Protein AF-A0AB35M7P3-F1 (afdb_monomer_lite)

Sequence (145 aa):
MTHSVLHPTRLQQTRLQQARELELPSREAMLRRAPSVQQFWDSHRQLLSDAWREWEAVEQDDLAILDSGLIDKALRTAVKQAWENPERETDVKALMTEVATDVYQFQLFDVERIADLRNLLEKGSSTFHVDLASSSMRPTGLPIR

Structure (mmCIF, N/CA/C/O backbone):
data_AF-A0AB35M7P3-F1
#
_entry.id   AF-A0AB35M7P3-F1
#
loop_
_atom_site.group_PDB
_atom_site.id
_atom_site.type_symbol
_atom_site.label_atom_id
_atom_site.label_alt_id
_atom_site.label_comp_id
_atom_site.label_asym_id
_atom_site.label_entity_id
_atom_site.label_seq_id
_atom_site.pdbx_PDB_ins_code
_atom_site.Cartn_x
_atom_site.Cartn_y
_atom_site.Cartn_z
_atom_site.occupancy
_atom_site.B_iso_or_equiv
_atom_site.auth_seq_id
_atom_site.auth_comp_id
_atom_site.auth_asym_id
_atom_site.auth_atom_id
_atom_site.pdbx_PDB_model_num
ATOM 1 N N . MET A 1 1 ? -1.311 13.137 61.497 1.00 34.81 1 MET A N 1
ATOM 2 C CA . MET A 1 1 ? -2.517 13.191 60.647 1.00 34.81 1 MET A CA 1
ATOM 3 C C . MET A 1 1 ? -2.085 13.693 59.281 1.00 34.81 1 MET A C 1
ATOM 5 O O . MET A 1 1 ? -1.948 14.891 59.092 1.00 34.81 1 MET A O 1
ATOM 9 N N . THR A 1 2 ? -1.740 12.787 58.372 1.00 34.22 2 THR A N 1
ATOM 10 C CA . THR A 1 2 ? -1.335 13.124 57.003 1.00 34.22 2 THR A CA 1
ATOM 11 C C . THR A 1 2 ? -2.496 12.774 56.083 1.00 34.22 2 THR A C 1
ATOM 13 O O . THR A 1 2 ? -2.852 11.609 55.923 1.00 34.22 2 THR A O 1
ATOM 16 N N . HIS A 1 3 ? -3.146 13.806 55.548 1.00 35.28 3 HIS A N 1
ATOM 17 C CA . HIS A 1 3 ? -4.207 13.661 5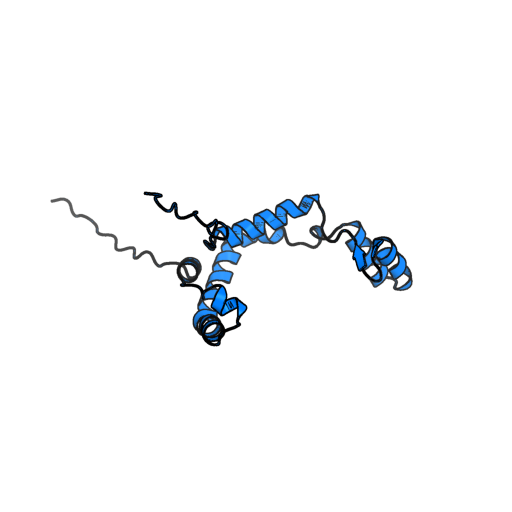4.560 1.00 35.28 3 HIS A CA 1
ATOM 18 C C . HIS A 1 3 ? -3.628 13.020 53.295 1.00 35.28 3 HIS A C 1
ATOM 20 O O . HIS A 1 3 ? -2.812 13.625 52.605 1.00 35.28 3 HIS A O 1
ATOM 26 N N . SER A 1 4 ? -4.057 11.794 52.995 1.00 37.25 4 SER A N 1
ATOM 27 C CA . SER A 1 4 ? -3.890 11.214 51.665 1.00 37.25 4 SER A CA 1
ATOM 28 C C . SER A 1 4 ? -4.888 11.894 50.735 1.00 37.25 4 SER A C 1
ATOM 30 O O . SER A 1 4 ? -6.098 11.719 50.876 1.00 37.25 4 SER A O 1
ATOM 32 N N . VAL A 1 5 ? -4.382 12.700 49.806 1.00 45.12 5 VAL A N 1
ATOM 33 C CA . VAL A 1 5 ? -5.165 13.202 48.678 1.00 45.12 5 VAL A CA 1
ATOM 34 C C . VAL A 1 5 ? -5.335 12.032 47.713 1.00 45.12 5 VAL A C 1
ATOM 36 O O . VAL A 1 5 ? -4.431 11.692 46.955 1.00 45.12 5 VAL A O 1
ATOM 39 N N . LEU A 1 6 ? -6.489 11.371 47.782 1.00 38.12 6 LEU A N 1
ATOM 40 C CA . LEU A 1 6 ? -6.946 10.494 46.711 1.00 38.12 6 LEU A CA 1
ATOM 41 C C . LEU A 1 6 ? -7.234 11.389 45.503 1.00 38.12 6 LEU A C 1
ATOM 43 O O . LEU A 1 6 ? -8.207 12.138 45.508 1.00 38.12 6 LEU A O 1
ATOM 47 N N . HIS A 1 7 ? -6.386 11.328 44.481 1.00 37.56 7 HIS A N 1
ATOM 48 C CA . HIS A 1 7 ? -6.735 11.803 43.146 1.00 37.56 7 HIS A CA 1
ATOM 49 C C . HIS A 1 7 ? -7.483 10.675 42.420 1.00 37.56 7 HIS A C 1
ATOM 51 O O . HIS A 1 7 ? -6.861 9.665 42.087 1.00 37.56 7 HIS A O 1
ATOM 57 N N . PRO A 1 8 ? -8.798 10.785 42.156 1.00 45.75 8 PRO A N 1
ATOM 58 C CA . PRO A 1 8 ? -9.489 9.824 41.312 1.00 45.75 8 PRO A CA 1
ATOM 59 C C . PRO A 1 8 ? -9.291 10.202 39.839 1.00 45.75 8 PRO A C 1
ATOM 61 O O . PRO A 1 8 ? -10.187 10.760 39.211 1.00 45.75 8 PRO A O 1
ATOM 64 N N . THR A 1 9 ? -8.136 9.883 39.253 1.00 39.53 9 THR A N 1
ATOM 65 C CA . THR A 1 9 ? -8.024 9.852 37.787 1.00 39.53 9 THR A CA 1
ATOM 66 C C . THR A 1 9 ? -8.438 8.459 37.331 1.00 39.53 9 THR A C 1
ATOM 68 O O . THR A 1 9 ? -7.627 7.537 37.287 1.00 39.53 9 THR A O 1
ATOM 71 N N . ARG A 1 10 ? -9.731 8.273 37.035 1.00 44.50 10 ARG A N 1
ATOM 72 C CA . ARG A 1 10 ? -10.183 7.129 36.230 1.00 44.50 10 ARG A CA 1
ATOM 73 C C . ARG A 1 10 ? -9.389 7.163 34.924 1.00 44.50 10 ARG A C 1
ATOM 75 O O . ARG A 1 10 ? -9.573 8.084 34.134 1.00 44.50 10 ARG A O 1
ATOM 82 N N . LEU A 1 11 ? -8.519 6.180 34.721 1.00 45.00 11 LEU A N 1
ATOM 83 C CA . LEU A 1 11 ? -7.871 5.893 33.445 1.00 45.00 11 LEU A CA 1
ATOM 84 C C . LEU A 1 11 ? -8.982 5.627 32.416 1.00 45.00 11 LEU A C 1
ATOM 86 O O . LEU A 1 11 ? -9.547 4.537 32.386 1.00 45.00 11 LEU A O 1
ATOM 90 N N . GLN A 1 12 ? -9.390 6.638 31.646 1.00 59.47 12 GLN A N 1
ATOM 91 C CA . GLN A 1 12 ? -10.282 6.409 30.514 1.00 59.47 12 GLN A CA 1
ATOM 92 C C . GLN A 1 12 ? -9.471 5.715 29.426 1.00 59.47 12 GLN A C 1
ATOM 94 O O . GLN A 1 12 ? -8.522 6.274 28.886 1.00 59.47 12 GLN A O 1
ATOM 99 N N . GLN A 1 13 ? -9.830 4.467 29.163 1.00 79.12 13 GLN A N 1
ATOM 100 C CA . GLN A 1 13 ? -9.230 3.637 28.135 1.00 79.12 13 GLN A CA 1
ATOM 101 C C . GLN A 1 13 ? -9.556 4.206 26.748 1.00 79.12 13 GLN A C 1
ATOM 103 O O . GLN A 1 13 ? -10.730 4.453 26.456 1.00 79.12 13 GLN A O 1
ATOM 108 N N . THR A 1 14 ? -8.540 4.414 25.905 1.00 91.25 14 THR A N 1
ATOM 109 C CA . THR A 1 14 ? -8.709 4.959 24.545 1.00 91.25 14 THR A CA 1
ATOM 110 C C . THR A 1 14 ? -9.547 4.016 23.676 1.00 91.25 14 THR A C 1
ATOM 112 O O . THR A 1 14 ? -9.624 2.816 23.962 1.00 91.25 14 THR A O 1
ATOM 115 N N . ARG A 1 15 ? -10.186 4.512 22.608 1.00 93.25 15 ARG A N 1
ATOM 116 C CA . ARG A 1 15 ? -10.932 3.642 21.677 1.00 93.25 15 ARG A CA 1
ATOM 117 C C . ARG A 1 15 ? -9.994 2.636 21.029 1.00 93.25 15 ARG A C 1
ATOM 119 O O . ARG A 1 15 ? -10.370 1.477 20.877 1.00 93.25 15 ARG A O 1
ATOM 126 N N . LEU A 1 16 ? -8.755 3.044 20.754 1.00 90.56 16 LEU A N 1
ATOM 127 C CA . LEU A 1 16 ? -7.697 2.148 20.307 1.00 90.56 16 LEU A CA 1
ATOM 128 C C . LEU A 1 16 ? -7.450 1.002 21.296 1.00 90.56 16 LEU A C 1
ATOM 130 O O . LEU A 1 16 ? -7.404 -0.157 20.893 1.00 90.56 16 LEU A O 1
ATOM 134 N N . GLN A 1 17 ? -7.341 1.289 22.594 1.00 90.88 17 GLN A N 1
ATOM 135 C CA . GLN A 1 17 ? -7.141 0.245 23.596 1.00 90.88 17 GLN A CA 1
ATOM 136 C C . GLN A 1 17 ? -8.390 -0.635 23.779 1.00 90.88 17 GLN A C 1
ATOM 138 O O . GLN A 1 17 ? -8.255 -1.839 23.950 1.00 90.88 17 GLN A O 1
ATOM 143 N N . GLN A 1 18 ? -9.597 -0.075 23.687 1.00 92.94 18 GLN A N 1
ATOM 144 C CA . GLN A 1 18 ? -10.842 -0.856 23.716 1.00 92.94 18 GLN A CA 1
ATOM 145 C C . GLN A 1 18 ? -10.945 -1.811 22.516 1.00 92.94 18 GLN A C 1
ATOM 147 O O . GLN A 1 18 ? -11.310 -2.971 22.676 1.00 92.94 18 GLN A O 1
ATOM 152 N N . ALA A 1 19 ? -10.598 -1.348 21.312 1.00 92.56 19 ALA A N 1
ATOM 153 C CA . ALA A 1 19 ? -10.601 -2.171 20.104 1.00 92.56 19 ALA A CA 1
ATOM 154 C C . ALA A 1 19 ? -9.586 -3.324 20.176 1.00 92.56 19 ALA A C 1
ATOM 156 O O . ALA A 1 19 ? -9.860 -4.414 19.680 1.00 92.56 19 ALA A O 1
ATOM 157 N N . ARG A 1 20 ? -8.435 -3.094 20.821 1.00 88.12 20 ARG A N 1
ATOM 158 C CA . ARG A 1 20 ? -7.387 -4.105 21.042 1.00 88.12 20 ARG A CA 1
ATOM 159 C C . ARG A 1 20 ? -7.811 -5.245 21.962 1.00 88.12 20 ARG A C 1
ATOM 161 O O . ARG A 1 20 ? -7.263 -6.335 21.858 1.00 88.12 20 ARG A O 1
ATOM 168 N N . GLU A 1 21 ? -8.758 -4.988 22.855 1.00 93.31 21 GLU A N 1
ATOM 169 C CA . GLU A 1 21 ? -9.256 -5.966 23.826 1.00 93.31 21 GLU A CA 1
ATOM 170 C C . GLU A 1 21 ? -10.474 -6.750 23.313 1.00 93.31 21 GLU A C 1
ATOM 172 O O . GLU A 1 21 ? -10.972 -7.633 24.010 1.00 93.31 21 GLU A O 1
ATOM 177 N N . LEU A 1 22 ? -10.955 -6.465 22.096 1.00 94.12 22 LEU A N 1
ATOM 178 C CA . LEU A 1 22 ? -12.029 -7.241 21.483 1.00 94.12 22 LEU A CA 1
ATOM 179 C C . LEU A 1 22 ? -11.583 -8.687 21.242 1.00 94.12 22 LEU A C 1
ATOM 181 O O . LEU A 1 22 ? -10.583 -8.943 20.571 1.00 94.12 22 LEU A O 1
ATOM 185 N N . GLU A 1 23 ? -12.387 -9.641 21.707 1.00 93.56 23 GLU A N 1
ATOM 186 C CA . GLU A 1 23 ? -12.231 -11.039 21.315 1.00 93.56 23 GLU A CA 1
ATOM 187 C C . GLU A 1 23 ? -12.570 -11.195 19.829 1.00 93.56 23 GLU A C 1
ATOM 189 O O . GLU A 1 23 ? -13.724 -11.075 19.407 1.00 93.56 23 GLU A O 1
ATOM 194 N N . LEU A 1 24 ? -11.542 -11.439 19.017 1.00 92.94 24 LEU A N 1
ATOM 195 C CA . LEU A 1 24 ? -11.697 -11.606 17.578 1.00 92.94 24 LEU A CA 1
ATOM 196 C C . LEU A 1 24 ? -12.414 -12.927 17.248 1.00 92.94 24 LEU A C 1
ATOM 198 O O . LEU A 1 24 ? -12.201 -13.939 17.927 1.00 92.94 24 LEU A O 1
ATOM 202 N N . PRO A 1 25 ? -13.210 -12.975 16.162 1.00 94.06 25 PRO A N 1
ATOM 203 C CA . PRO A 1 25 ? -13.760 -14.228 15.670 1.00 94.06 25 PRO A CA 1
ATOM 204 C C . PRO A 1 25 ? -12.656 -15.251 15.393 1.00 94.06 25 PRO A C 1
ATOM 206 O O . PRO A 1 25 ? -11.577 -14.911 14.905 1.00 94.06 25 PRO A O 1
ATOM 209 N N . SER A 1 26 ? -12.935 -16.529 15.655 1.00 93.50 26 SER A N 1
ATOM 210 C CA . SER A 1 26 ? -11.947 -17.581 15.416 1.00 93.50 26 SER A CA 1
ATOM 211 C C . SER A 1 26 ? -11.540 -17.649 13.940 1.00 93.50 26 SER A C 1
ATOM 213 O O . SER A 1 26 ? -12.341 -17.409 13.030 1.00 93.50 26 SER A O 1
ATOM 215 N N . ARG A 1 27 ? -10.295 -18.067 13.687 1.00 93.19 27 ARG A N 1
ATOM 216 C CA . ARG A 1 27 ? -9.773 -18.249 12.324 1.00 93.19 27 ARG A CA 1
ATOM 217 C C . ARG A 1 27 ? -10.670 -19.149 11.467 1.00 93.19 27 ARG A C 1
ATOM 219 O O . ARG A 1 27 ? -10.886 -18.861 10.29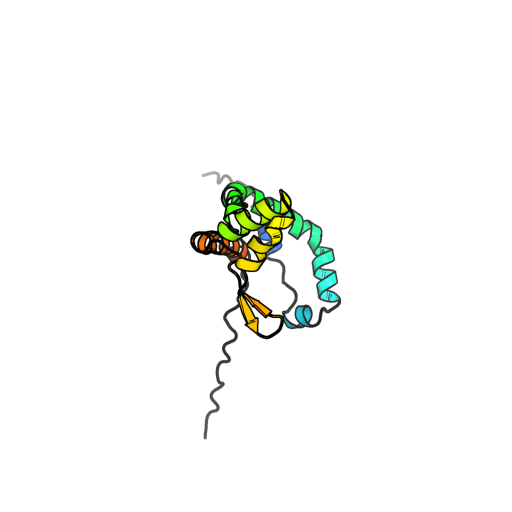4 1.00 93.19 27 ARG A O 1
ATOM 226 N N . GLU A 1 28 ? -11.201 -20.230 12.037 1.00 96.56 28 GLU A N 1
ATOM 227 C CA . GLU A 1 28 ? -12.117 -21.139 11.336 1.00 96.56 28 GLU A CA 1
ATOM 228 C C . GLU A 1 28 ? -13.417 -20.432 10.927 1.00 96.56 28 GLU A C 1
ATOM 230 O O . GLU A 1 28 ? -13.849 -20.560 9.779 1.00 96.56 28 GLU A O 1
ATOM 235 N N . ALA A 1 29 ? -14.011 -19.647 11.832 1.00 94.88 29 ALA A N 1
ATOM 236 C CA . ALA A 1 29 ? -15.222 -18.886 11.546 1.00 94.88 29 ALA A CA 1
ATOM 237 C C . ALA A 1 29 ? -14.981 -17.845 10.443 1.00 94.88 29 ALA A C 1
ATOM 239 O O . ALA A 1 29 ? -15.805 -17.722 9.534 1.00 94.88 29 ALA A O 1
ATOM 240 N N . MET A 1 30 ? -13.837 -17.150 10.475 1.00 94.38 30 MET A N 1
ATOM 241 C CA . MET A 1 30 ? -13.438 -16.194 9.434 1.00 94.38 30 MET A CA 1
ATOM 242 C C . MET A 1 30 ? -13.260 -16.870 8.071 1.00 94.38 30 MET A C 1
ATOM 244 O O . MET A 1 30 ? -13.799 -16.387 7.076 1.00 94.38 30 MET A O 1
ATOM 248 N N . LEU A 1 31 ? -12.567 -18.013 8.015 1.00 95.06 31 LEU A N 1
ATOM 249 C CA . LEU A 1 31 ? -12.356 -18.764 6.771 1.00 95.06 31 LEU A CA 1
ATOM 250 C C . LEU A 1 31 ? -13.668 -19.262 6.161 1.00 95.06 31 LEU A C 1
ATOM 252 O O . LEU A 1 31 ? -13.846 -19.206 4.946 1.00 95.06 31 LEU A O 1
ATOM 256 N N . ARG A 1 32 ? -14.602 -19.717 7.002 1.00 95.44 32 ARG A N 1
ATOM 257 C CA . ARG A 1 32 ? -15.938 -20.149 6.569 1.00 95.44 32 ARG A CA 1
ATOM 258 C C . ARG A 1 32 ? -16.915 -18.995 6.349 1.00 95.44 32 ARG A C 1
ATOM 260 O O . ARG A 1 32 ? -18.043 -19.254 5.943 1.00 95.44 32 ARG A O 1
ATOM 267 N N . ARG A 1 33 ? -16.503 -17.749 6.617 1.00 92.56 33 ARG A N 1
ATOM 268 C CA . ARG A 1 33 ? -17.350 -16.547 6.557 1.00 92.56 33 ARG A CA 1
ATOM 269 C C . ARG A 1 33 ? -18.661 -16.730 7.334 1.00 92.56 33 ARG A C 1
ATOM 271 O O . ARG A 1 33 ? -19.739 -16.430 6.829 1.00 92.56 33 ARG A O 1
ATOM 278 N N . ALA A 1 34 ? -18.572 -17.280 8.546 1.00 96.56 34 ALA A N 1
ATOM 279 C CA . ALA A 1 34 ? -19.748 -17.572 9.363 1.00 96.56 34 ALA A CA 1
ATOM 280 C C . ALA A 1 34 ? -20.563 -16.291 9.658 1.00 96.56 34 ALA A C 1
ATOM 282 O O . ALA A 1 34 ? -19.963 -15.228 9.833 1.00 96.56 34 ALA A O 1
ATOM 283 N N . PRO A 1 35 ? -21.904 -16.366 9.796 1.00 96.94 35 PRO A N 1
ATOM 284 C CA . PRO A 1 35 ? -22.737 -15.187 10.069 1.00 96.94 35 PRO A CA 1
ATOM 285 C C . PRO A 1 35 ? -22.323 -14.396 11.320 1.00 96.94 35 PRO A C 1
ATOM 287 O O . PRO A 1 35 ? -22.444 -13.174 11.349 1.00 96.94 35 PRO A O 1
ATOM 290 N N . SER A 1 36 ? -21.773 -15.074 12.333 1.00 95.19 36 SER A N 1
ATOM 291 C CA . SER A 1 36 ? -21.238 -14.442 13.545 1.00 95.19 36 SER A CA 1
ATOM 292 C C . SER A 1 36 ? -20.063 -13.498 13.271 1.00 95.19 36 SER A C 1
ATOM 294 O O . SER A 1 36 ? -19.899 -12.511 13.980 1.00 95.19 36 SER A O 1
ATOM 296 N N . VAL A 1 37 ? -19.266 -13.752 12.227 1.00 96.38 37 VAL A N 1
ATOM 297 C CA . VAL A 1 37 ? -18.154 -12.878 11.820 1.00 96.38 37 VAL A CA 1
ATOM 298 C C . VAL A 1 37 ? -18.694 -11.563 11.275 1.00 96.38 37 VAL A C 1
ATOM 300 O O . VAL A 1 37 ? -18.197 -10.500 11.631 1.00 96.38 37 VAL A O 1
ATOM 303 N N . GLN A 1 38 ? -19.733 -11.622 10.439 1.00 95.31 38 GLN A N 1
ATOM 304 C CA . GLN A 1 38 ? -20.381 -10.415 9.934 1.00 95.31 38 GLN A CA 1
ATOM 305 C C . GLN A 1 38 ? -21.005 -9.613 11.082 1.00 95.31 38 GLN A C 1
ATOM 307 O O . GLN A 1 38 ? -20.761 -8.415 11.184 1.00 95.31 38 GLN A O 1
ATOM 312 N N . GLN A 1 39 ? -21.729 -10.284 11.984 1.00 96.38 39 GLN A N 1
ATOM 313 C CA . GLN A 1 39 ? -22.311 -9.645 13.167 1.00 96.38 39 GLN A CA 1
ATOM 314 C C . GLN A 1 39 ? -21.250 -8.965 14.035 1.00 96.38 39 GLN A C 1
ATOM 316 O O . GLN A 1 39 ? -21.472 -7.840 14.465 1.00 96.38 39 GLN A O 1
ATOM 321 N N . PHE A 1 40 ? -20.094 -9.606 14.240 1.00 97.19 40 PHE A N 1
ATOM 322 C CA . PHE A 1 40 ? -18.969 -9.012 14.960 1.00 97.19 40 PHE A CA 1
ATOM 323 C C . PHE A 1 40 ? -18.498 -7.704 14.309 1.00 97.19 40 PHE A C 1
ATOM 325 O O . PHE A 1 40 ? -18.374 -6.692 14.997 1.00 97.19 40 PHE A O 1
ATOM 332 N N . TRP A 1 41 ? -18.244 -7.696 12.997 1.00 95.56 41 TRP A N 1
ATOM 333 C CA . TRP A 1 41 ? -17.782 -6.483 12.314 1.00 95.56 41 TRP A CA 1
ATOM 334 C C . TRP A 1 41 ? -18.844 -5.385 12.319 1.00 95.56 41 TRP A C 1
ATOM 336 O O . TRP A 1 41 ? -18.515 -4.217 12.517 1.00 95.56 41 TRP A O 1
ATOM 346 N N . ASP A 1 42 ? -20.114 -5.749 12.150 1.00 97.44 42 ASP A N 1
ATOM 347 C CA . ASP A 1 42 ? -21.220 -4.797 12.163 1.00 97.44 42 ASP A CA 1
ATOM 348 C C . ASP A 1 42 ? -21.435 -4.189 13.556 1.00 97.44 42 ASP A C 1
ATOM 350 O O . ASP A 1 42 ? -21.589 -2.971 13.666 1.00 97.44 42 ASP A O 1
ATOM 354 N N . SER A 1 43 ? -21.367 -4.988 14.627 1.00 97.06 43 SER A N 1
ATOM 355 C CA . SER A 1 43 ? -21.559 -4.503 16.000 1.00 97.06 43 SER A CA 1
ATOM 356 C C . SER A 1 43 ? -20.399 -3.646 16.510 1.00 97.06 43 SER A C 1
ATOM 358 O O . SER A 1 43 ? -20.615 -2.764 17.339 1.00 97.06 43 SER A O 1
ATOM 360 N N . HIS A 1 44 ? -19.176 -3.872 16.018 1.00 97.19 44 HIS A N 1
ATOM 361 C CA . HIS A 1 44 ? -17.976 -3.149 16.461 1.00 97.19 44 HIS A CA 1
ATOM 362 C C . HIS A 1 44 ? -17.497 -2.077 15.477 1.00 97.19 44 HIS A C 1
ATOM 364 O O . HIS A 1 44 ? -16.503 -1.402 15.748 1.00 97.19 44 HIS A O 1
ATOM 370 N N . ARG A 1 45 ? -18.207 -1.866 14.360 1.00 96.75 45 ARG A N 1
ATOM 371 C CA . ARG A 1 45 ? -17.807 -0.952 13.279 1.00 96.75 45 ARG A CA 1
ATOM 372 C C . ARG A 1 45 ? -17.401 0.434 13.777 1.00 96.75 45 ARG A C 1
ATOM 374 O O . ARG A 1 45 ? -16.354 0.940 13.386 1.00 96.75 45 ARG A O 1
ATOM 381 N N . GLN A 1 46 ? -18.221 1.042 14.635 1.00 97.31 46 GLN A N 1
ATOM 382 C CA . GLN A 1 46 ? -17.953 2.391 15.137 1.00 97.31 46 GLN A CA 1
ATOM 383 C C . GLN A 1 46 ? -16.706 2.423 16.023 1.00 97.31 46 GLN A C 1
ATOM 385 O O . GLN A 1 46 ? -15.857 3.287 15.844 1.00 97.31 46 GLN A O 1
ATOM 390 N N . LEU A 1 47 ? -16.571 1.461 16.941 1.00 95.81 47 LEU A N 1
ATOM 391 C CA . LEU A 1 47 ? -15.409 1.361 17.822 1.00 95.81 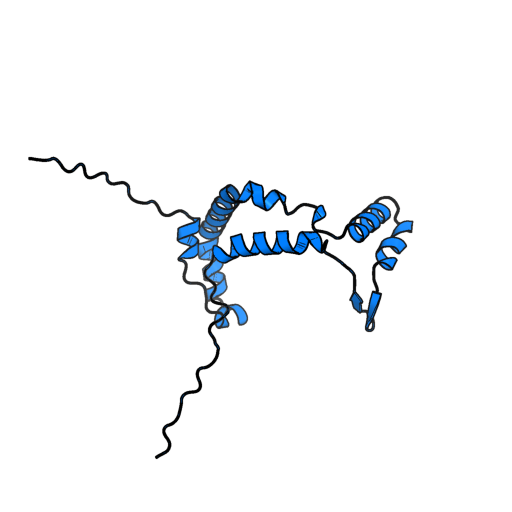47 LEU A CA 1
ATOM 392 C C . LEU A 1 47 ? -14.116 1.194 17.015 1.00 95.81 47 LEU A C 1
ATOM 394 O O . LEU A 1 47 ? -13.152 1.907 17.263 1.00 95.81 47 LEU A O 1
ATOM 398 N N . LEU A 1 48 ? -14.118 0.296 16.029 1.00 95.00 48 LEU A N 1
ATOM 399 C CA . LEU A 1 48 ? -12.970 0.058 15.154 1.00 95.00 48 LEU A CA 1
ATOM 400 C C . LEU A 1 48 ? -12.632 1.293 14.308 1.00 95.00 48 LEU A C 1
ATOM 402 O O . LEU A 1 48 ? -11.461 1.624 14.149 1.00 95.00 48 LEU A O 1
ATOM 406 N N . SER A 1 49 ? -13.644 2.009 13.808 1.00 95.38 49 SER A N 1
ATOM 407 C CA . SER A 1 49 ? -13.436 3.259 13.069 1.00 95.38 49 SER A CA 1
ATOM 408 C C . SER A 1 49 ? -12.859 4.370 13.950 1.00 95.38 49 SER A C 1
ATOM 410 O O . SER A 1 49 ? -12.011 5.126 13.482 1.00 95.38 49 SER A O 1
ATOM 412 N N . ASP A 1 50 ? -13.322 4.498 15.193 1.00 95.06 50 ASP A N 1
ATOM 413 C CA . ASP A 1 50 ? -12.811 5.500 16.133 1.00 95.06 50 ASP A CA 1
ATOM 414 C C . ASP A 1 50 ? -11.378 5.155 16.560 1.00 95.06 50 ASP A C 1
ATOM 416 O O . ASP A 1 50 ? -10.510 6.022 16.570 1.00 95.06 50 ASP A O 1
ATOM 420 N N . ALA A 1 51 ? -11.114 3.876 16.839 1.00 92.25 51 ALA A N 1
ATOM 421 C CA . ALA A 1 51 ? -9.787 3.355 17.149 1.00 92.25 51 ALA A CA 1
ATOM 422 C C . ALA A 1 51 ? -8.781 3.614 16.020 1.00 92.25 51 ALA A C 1
ATOM 424 O O . ALA A 1 51 ? -7.654 4.022 16.291 1.00 92.25 51 ALA A O 1
ATOM 425 N N . TRP A 1 52 ? -9.192 3.416 14.763 1.00 90.56 52 TRP A N 1
ATOM 426 C CA . TRP A 1 52 ? -8.356 3.722 13.604 1.00 90.56 52 TRP A CA 1
ATOM 427 C C . TRP A 1 52 ? -7.993 5.206 13.544 1.00 90.56 52 TRP A C 1
ATOM 429 O O . TRP A 1 52 ? -6.826 5.538 13.375 1.00 90.56 52 TRP A O 1
ATOM 439 N N . ARG A 1 53 ? -8.970 6.102 13.739 1.00 91.50 53 ARG A N 1
ATOM 440 C CA . ARG A 1 53 ? -8.728 7.555 13.754 1.00 91.50 53 ARG A CA 1
ATOM 441 C C . ARG A 1 53 ? -7.790 7.977 14.880 1.00 91.50 53 ARG A C 1
ATOM 443 O O . ARG A 1 53 ? -6.949 8.843 14.675 1.00 91.50 53 ARG A O 1
ATOM 450 N N . GLU A 1 54 ? -7.934 7.382 16.063 1.00 91.00 54 GLU A N 1
ATOM 451 C CA . GLU A 1 54 ? -7.024 7.640 17.181 1.00 91.00 54 GLU A CA 1
ATOM 452 C C . GLU A 1 54 ? -5.595 7.179 16.872 1.00 91.00 54 GLU A C 1
ATOM 454 O O . GLU A 1 54 ? -4.653 7.909 17.161 1.00 91.00 54 GLU A O 1
ATOM 459 N N . TRP A 1 55 ? -5.428 5.997 16.272 1.00 88.38 55 TRP A N 1
ATOM 460 C CA . TRP A 1 55 ? -4.115 5.500 15.855 1.00 88.38 55 TRP A CA 1
ATOM 461 C C . TRP A 1 55 ? -3.494 6.382 14.763 1.00 88.38 55 TRP A C 1
ATOM 463 O O . TRP A 1 55 ? -2.347 6.799 14.886 1.00 88.38 55 TRP A O 1
ATOM 473 N N . GLU A 1 56 ? -4.273 6.737 13.741 1.00 87.19 56 GLU A N 1
ATOM 474 C CA . GLU A 1 56 ? -3.846 7.594 12.631 1.00 87.19 56 GLU A CA 1
ATOM 475 C C . GLU A 1 56 ? -3.395 8.980 13.107 1.00 87.19 56 GLU A C 1
ATOM 477 O O . GLU A 1 56 ? -2.405 9.503 12.608 1.00 87.19 56 GLU A O 1
ATOM 482 N N . ALA A 1 57 ? -4.066 9.559 14.108 1.00 87.56 57 ALA A N 1
ATOM 483 C CA . ALA A 1 57 ? -3.667 10.840 14.689 1.00 87.56 57 ALA A CA 1
ATOM 484 C C . ALA A 1 57 ? -2.317 10.782 15.429 1.00 87.56 57 ALA A C 1
ATOM 486 O O . ALA A 1 57 ? -1.644 11.804 15.544 1.00 87.56 57 ALA A O 1
ATOM 487 N N . VAL A 1 58 ? -1.924 9.611 15.944 1.00 84.94 58 VAL A N 1
ATOM 488 C CA . VAL A 1 58 ? -0.633 9.405 16.623 1.00 84.94 58 VAL A CA 1
ATOM 489 C C . VAL A 1 58 ? 0.481 9.117 15.618 1.00 84.94 58 VAL A C 1
ATOM 491 O O . VAL A 1 58 ? 1.592 9.606 15.785 1.00 84.94 58 VAL A O 1
ATOM 494 N N . GLU A 1 59 ? 0.178 8.361 14.565 1.00 82.69 59 GLU A N 1
ATOM 495 C CA . GLU A 1 59 ? 1.146 7.890 13.564 1.00 82.69 59 GLU A CA 1
ATOM 496 C C . GLU A 1 59 ? 1.145 8.751 12.285 1.00 82.69 59 GLU A C 1
ATOM 498 O O . GLU A 1 59 ? 1.683 8.348 11.253 1.00 82.69 59 GLU A O 1
ATOM 503 N N . GLN A 1 60 ? 0.526 9.937 12.316 1.00 79.75 60 GLN A N 1
ATOM 504 C CA . GLN A 1 60 ? 0.308 10.777 11.133 1.00 79.75 60 GLN A CA 1
ATOM 505 C C . GLN A 1 60 ? 1.611 11.107 10.387 1.00 79.75 60 GLN A C 1
ATOM 507 O O . GLN A 1 60 ? 1.640 11.079 9.155 1.00 79.75 60 GLN A O 1
ATOM 512 N N . ASP A 1 61 ? 2.688 11.374 11.127 1.00 78.19 61 ASP A N 1
ATOM 513 C CA . ASP A 1 61 ? 4.006 11.671 10.559 1.00 78.19 61 ASP A CA 1
ATOM 514 C C . ASP A 1 61 ? 4.630 10.442 9.880 1.00 78.19 61 ASP A C 1
ATOM 516 O O . ASP A 1 61 ? 5.289 10.563 8.848 1.00 78.19 61 ASP A O 1
ATOM 520 N N . ASP A 1 62 ? 4.372 9.243 10.404 1.00 78.62 62 ASP A N 1
ATOM 521 C CA . ASP A 1 62 ? 4.844 7.986 9.825 1.00 78.62 62 ASP A CA 1
ATOM 522 C C . ASP A 1 62 ? 4.048 7.588 8.578 1.00 78.62 62 ASP A C 1
ATOM 524 O O . ASP A 1 62 ? 4.598 6.986 7.659 1.00 78.62 62 ASP A O 1
ATOM 528 N N . LEU A 1 63 ? 2.770 7.965 8.486 1.00 81.12 63 LEU A N 1
ATOM 529 C CA . LEU A 1 63 ? 1.941 7.722 7.300 1.00 81.12 63 LEU A CA 1
ATOM 530 C C . LEU A 1 63 ? 2.368 8.551 6.085 1.00 81.12 63 LEU A C 1
ATOM 532 O O . LEU A 1 63 ? 2.089 8.151 4.954 1.00 81.12 63 LEU A O 1
ATOM 536 N N . ALA A 1 64 ? 3.094 9.656 6.285 1.00 80.38 64 ALA A N 1
ATOM 537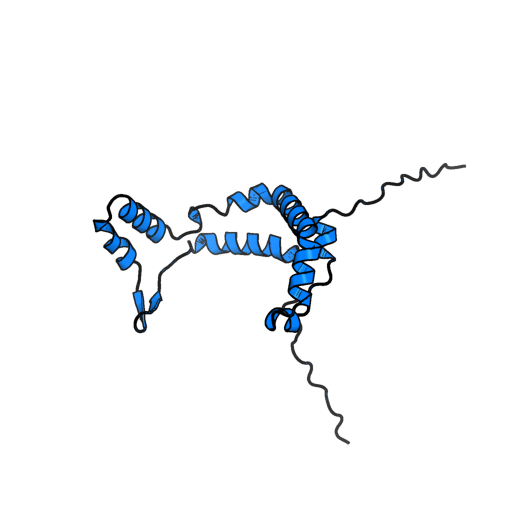 C CA . ALA A 1 64 ? 3.649 10.464 5.196 1.00 80.38 64 ALA A CA 1
ATOM 538 C C . ALA A 1 64 ? 4.603 9.663 4.286 1.00 80.38 64 ALA A C 1
ATOM 540 O O . ALA A 1 64 ? 4.845 10.043 3.141 1.00 80.38 64 ALA A O 1
ATOM 541 N N . ILE A 1 65 ? 5.102 8.525 4.775 1.00 81.19 65 ILE A N 1
ATOM 542 C CA . ILE A 1 65 ? 5.943 7.585 4.037 1.00 81.19 65 ILE A CA 1
ATOM 543 C C . ILE A 1 65 ? 5.194 6.875 2.896 1.00 81.19 65 ILE A C 1
ATOM 545 O O . ILE A 1 65 ? 5.834 6.394 1.956 1.00 81.19 65 ILE A O 1
ATOM 549 N N . LEU A 1 66 ? 3.855 6.815 2.965 1.00 84.12 66 LEU A N 1
ATOM 550 C CA . LEU A 1 66 ? 2.964 6.224 1.962 1.00 84.12 66 LEU A CA 1
ATOM 551 C C . LEU A 1 66 ? 2.708 7.176 0.789 1.00 84.12 66 LEU A C 1
ATOM 553 O O . LEU A 1 66 ? 1.569 7.463 0.419 1.00 84.12 66 LEU A O 1
ATOM 557 N N . ASP A 1 67 ? 3.777 7.686 0.199 1.00 88.88 67 ASP A N 1
ATOM 558 C CA . ASP A 1 67 ? 3.696 8.549 -0.964 1.00 88.88 67 ASP A CA 1
ATOM 559 C C . ASP A 1 67 ? 3.897 7.763 -2.264 1.00 88.88 67 ASP A C 1
ATOM 561 O O . ASP A 1 67 ? 4.124 6.547 -2.288 1.00 88.88 67 ASP A O 1
ATOM 565 N N . SER A 1 68 ? 3.833 8.483 -3.388 1.00 86.69 68 SER A N 1
ATOM 566 C CA . SER A 1 68 ? 4.087 7.867 -4.685 1.00 86.69 68 SER A CA 1
ATOM 567 C C . SER A 1 68 ? 5.441 7.164 -4.720 1.00 86.69 68 SER A C 1
ATOM 569 O O . SER A 1 68 ? 5.516 6.130 -5.367 1.00 86.69 68 SER A O 1
ATOM 571 N N . GLY A 1 69 ? 6.456 7.645 -3.989 1.00 91.19 69 GLY A N 1
ATOM 572 C CA . GLY A 1 69 ? 7.813 7.110 -3.932 1.00 91.19 69 GLY A CA 1
ATOM 573 C C . GLY A 1 69 ? 7.914 5.629 -3.570 1.00 91.19 69 GLY A C 1
ATOM 574 O O . GLY A 1 69 ? 8.926 5.027 -3.899 1.00 91.19 69 GLY A O 1
ATOM 575 N N . LEU A 1 70 ? 6.890 5.030 -2.952 1.00 93.31 70 LEU A N 1
ATOM 576 C CA . LEU A 1 70 ? 6.843 3.587 -2.685 1.00 93.31 70 LEU A CA 1
ATOM 577 C C . LEU A 1 70 ? 6.820 2.733 -3.951 1.00 93.31 70 LEU A C 1
ATOM 579 O O . LEU A 1 70 ? 7.265 1.590 -3.928 1.00 93.31 70 LEU A O 1
ATOM 583 N N . ILE A 1 71 ? 6.262 3.257 -5.041 1.00 95.12 71 ILE A N 1
ATOM 584 C CA . ILE A 1 71 ? 6.228 2.558 -6.327 1.00 95.12 71 ILE A CA 1
ATOM 585 C C . ILE A 1 71 ? 7.596 2.703 -7.005 1.00 95.12 71 ILE A C 1
ATOM 587 O O . ILE A 1 71 ? 8.253 3.738 -6.864 1.00 95.12 71 ILE A O 1
ATOM 591 N N . ASP A 1 72 ? 8.027 1.692 -7.750 1.00 96.56 72 ASP A N 1
ATOM 592 C CA . ASP A 1 72 ? 9.294 1.730 -8.478 1.00 96.56 72 ASP A CA 1
ATOM 593 C C . ASP A 1 72 ? 9.375 2.953 -9.412 1.00 96.56 72 ASP A C 1
ATOM 595 O O . ASP A 1 72 ? 8.411 3.321 -10.094 1.00 96.56 72 ASP A O 1
ATOM 599 N N . LYS A 1 73 ? 10.539 3.612 -9.440 1.00 96.50 73 LYS A N 1
ATOM 600 C CA . LYS A 1 73 ? 10.737 4.845 -10.213 1.00 96.50 73 LYS A CA 1
ATOM 601 C C . LYS A 1 73 ? 10.549 4.629 -11.715 1.00 96.50 73 LYS A C 1
ATOM 603 O O . LYS A 1 73 ? 9.986 5.514 -12.371 1.00 96.50 73 LYS A O 1
ATOM 608 N N . ALA A 1 74 ? 11.027 3.514 -12.269 1.00 96.94 74 ALA A N 1
ATOM 609 C CA . ALA A 1 74 ? 10.901 3.234 -13.696 1.00 96.94 74 ALA A CA 1
ATOM 610 C C . ALA A 1 74 ? 9.431 3.010 -14.056 1.00 96.94 74 ALA A C 1
ATOM 612 O O . ALA A 1 74 ? 8.938 3.636 -14.995 1.00 96.94 74 ALA A O 1
ATOM 613 N N . LEU A 1 75 ? 8.705 2.242 -13.237 1.00 97.50 75 LEU A N 1
ATOM 614 C CA . LEU A 1 75 ? 7.268 2.029 -13.410 1.00 97.50 75 LEU A CA 1
ATOM 615 C C . LEU A 1 75 ? 6.475 3.338 -13.340 1.00 97.50 75 LEU A C 1
ATOM 617 O O . LEU A 1 75 ? 5.704 3.646 -14.248 1.00 97.50 75 LEU A O 1
ATOM 621 N N . ARG A 1 76 ? 6.703 4.155 -12.304 1.00 96.56 76 ARG A N 1
ATOM 622 C CA . ARG A 1 76 ? 6.022 5.452 -12.141 1.00 96.56 76 ARG A CA 1
ATOM 623 C C . ARG A 1 76 ? 6.261 6.371 -13.339 1.00 96.56 76 ARG A C 1
ATOM 625 O O . ARG A 1 76 ? 5.355 7.075 -13.780 1.00 96.56 76 ARG A O 1
ATOM 632 N N . THR A 1 77 ? 7.491 6.366 -13.852 1.00 97.62 77 THR A N 1
ATOM 633 C CA . THR A 1 77 ? 7.896 7.184 -14.999 1.00 97.62 77 THR A CA 1
ATOM 634 C C . THR A 1 77 ? 7.211 6.713 -16.277 1.00 97.62 77 THR A C 1
ATOM 636 O O . THR A 1 77 ? 6.607 7.534 -16.965 1.00 97.62 77 THR A O 1
ATOM 639 N N . ALA A 1 78 ? 7.253 5.411 -16.566 1.00 97.69 78 ALA A N 1
ATOM 640 C CA . ALA A 1 78 ? 6.644 4.839 -17.762 1.00 97.69 78 ALA A CA 1
ATOM 641 C C . ALA A 1 78 ? 5.123 5.053 -17.780 1.00 97.69 78 ALA A C 1
ATOM 643 O O . ALA A 1 78 ? 4.575 5.500 -18.784 1.00 97.69 78 ALA A O 1
ATOM 644 N N . VAL A 1 79 ? 4.444 4.840 -16.645 1.00 96.94 79 VAL A N 1
ATOM 645 C CA . VAL A 1 79 ? 2.996 5.074 -16.523 1.00 96.94 79 VAL A CA 1
ATOM 646 C C . VAL A 1 79 ? 2.649 6.545 -16.734 1.00 96.94 79 VAL A C 1
ATOM 648 O O . VAL A 1 79 ? 1.730 6.853 -17.488 1.00 96.94 79 VAL A O 1
ATOM 651 N N . LYS A 1 80 ? 3.396 7.471 -16.116 1.00 97.19 80 LYS A N 1
ATOM 652 C CA . LYS A 1 80 ? 3.175 8.911 -16.316 1.00 97.19 80 LYS A CA 1
ATOM 653 C C . LYS A 1 80 ? 3.327 9.298 -17.790 1.00 97.19 80 LYS A C 1
ATOM 655 O O . LYS A 1 80 ? 2.509 10.043 -18.317 1.00 97.19 80 LYS A O 1
ATOM 660 N N . GLN A 1 81 ? 4.350 8.771 -18.454 1.00 97.50 81 GLN A N 1
ATOM 661 C CA . GLN A 1 81 ? 4.618 9.048 -19.862 1.00 97.50 81 GLN A CA 1
ATOM 662 C C . GLN A 1 81 ? 3.548 8.465 -20.790 1.00 97.50 81 GLN A C 1
ATOM 664 O O . GLN A 1 81 ? 3.162 9.141 -21.738 1.00 97.50 81 GLN A O 1
ATOM 669 N N . ALA A 1 82 ? 3.043 7.264 -20.502 1.00 97.50 82 ALA A N 1
ATOM 670 C CA . ALA A 1 82 ? 1.928 6.658 -21.229 1.00 97.50 82 ALA A CA 1
ATOM 671 C C . ALA A 1 82 ? 0.615 7.431 -21.026 1.00 97.50 82 ALA A C 1
ATOM 673 O O . ALA A 1 82 ? -0.179 7.572 -21.951 1.00 97.50 82 ALA A O 1
ATOM 674 N N . TRP A 1 83 ? 0.399 7.979 -19.828 1.00 96.69 83 TRP A N 1
ATOM 675 C CA . TRP A 1 83 ? -0.760 8.824 -19.546 1.00 96.69 83 TRP A CA 1
ATOM 676 C C . TRP A 1 83 ? -0.721 10.147 -20.322 1.00 96.69 83 TRP A C 1
ATOM 678 O O . TRP A 1 83 ? -1.742 10.606 -20.826 1.00 96.69 83 TRP A O 1
ATOM 688 N N . GLU A 1 84 ? 0.459 10.763 -20.424 1.00 97.38 84 GLU A N 1
ATOM 689 C CA . GLU A 1 84 ? 0.672 11.995 -21.193 1.00 97.38 84 GLU A CA 1
ATOM 690 C C . GLU A 1 84 ? 0.645 11.747 -22.711 1.00 97.38 84 GLU A C 1
ATOM 692 O O . GLU A 1 84 ? 0.144 12.582 -23.463 1.00 97.38 84 GLU A O 1
ATOM 697 N N . ASN A 1 85 ? 1.169 10.604 -23.163 1.00 97.00 85 ASN A N 1
ATOM 698 C CA . ASN A 1 85 ? 1.144 10.165 -24.553 1.00 97.00 85 ASN A CA 1
ATOM 699 C C . ASN A 1 85 ? 0.858 8.650 -24.638 1.00 97.00 85 ASN A C 1
ATOM 701 O O . ASN A 1 85 ? 1.775 7.858 -24.396 1.00 97.00 85 ASN A O 1
ATOM 705 N N . PRO A 1 86 ? -0.352 8.238 -25.064 1.00 96.00 86 PRO A N 1
ATOM 706 C CA . PRO A 1 86 ? -0.732 6.827 -25.172 1.00 96.00 86 PRO A CA 1
ATOM 707 C C . PRO A 1 86 ? 0.192 5.969 -26.044 1.00 96.00 86 PRO A C 1
ATOM 709 O O . PRO A 1 86 ? 0.333 4.777 -25.792 1.00 96.00 86 PRO A O 1
ATOM 712 N N . GLU A 1 87 ? 0.885 6.553 -27.029 1.00 96.94 87 GLU A N 1
ATOM 713 C CA . GLU A 1 87 ? 1.858 5.820 -27.857 1.00 96.94 87 GLU A CA 1
ATOM 714 C C . GLU A 1 87 ? 3.031 5.257 -27.036 1.00 96.94 87 GLU A C 1
ATOM 716 O O . GLU A 1 87 ? 3.728 4.351 -27.486 1.00 96.94 87 GLU A O 1
ATOM 721 N N . ARG A 1 88 ? 3.239 5.765 -25.815 1.00 96.94 88 ARG A N 1
ATOM 722 C CA . ARG A 1 88 ? 4.294 5.338 -24.891 1.00 96.94 88 ARG A CA 1
ATOM 723 C C . ARG A 1 88 ? 3.886 4.204 -23.958 1.00 96.94 88 ARG A C 1
ATOM 725 O O . ARG A 1 88 ? 4.676 3.818 -23.102 1.00 96.94 88 ARG A O 1
ATOM 732 N N . GLU A 1 89 ? 2.699 3.619 -24.115 1.00 95.94 89 GLU A N 1
ATOM 733 C CA . GLU A 1 89 ? 2.302 2.423 -23.355 1.00 95.94 89 GLU A CA 1
ATOM 734 C C . GLU A 1 89 ? 3.299 1.260 -23.536 1.00 95.94 89 GLU A C 1
ATOM 736 O O . GLU A 1 89 ? 3.519 0.458 -22.623 1.00 95.94 89 GLU A O 1
ATOM 741 N N . THR A 1 90 ? 3.998 1.216 -24.675 1.00 96.62 90 THR A N 1
ATOM 742 C CA . THR A 1 90 ? 5.092 0.268 -24.919 1.00 96.62 90 THR A CA 1
ATOM 743 C C . THR A 1 90 ? 6.205 0.350 -23.877 1.00 96.62 90 THR A C 1
ATOM 745 O O . THR A 1 90 ? 6.812 -0.675 -23.579 1.00 96.62 90 THR A O 1
ATOM 748 N N . ASP A 1 91 ? 6.445 1.525 -23.286 1.00 97.25 91 ASP A N 1
ATOM 749 C CA . ASP A 1 91 ? 7.459 1.722 -22.246 1.00 97.25 91 ASP A CA 1
ATOM 750 C C . ASP A 1 91 ? 7.055 1.015 -20.942 1.00 97.25 91 ASP A C 1
ATOM 752 O O . ASP A 1 91 ? 7.910 0.482 -20.240 1.00 97.25 91 ASP A O 1
ATOM 756 N N . VAL A 1 92 ? 5.753 0.943 -20.634 1.00 96.56 92 VAL A N 1
ATOM 757 C CA . VAL A 1 92 ? 5.233 0.172 -19.489 1.00 96.56 92 VAL A CA 1
ATOM 758 C C . VAL A 1 92 ? 5.381 -1.321 -19.761 1.00 96.56 92 VAL A C 1
ATOM 760 O O . VAL A 1 92 ? 5.884 -2.060 -18.916 1.00 96.56 92 VAL A O 1
ATOM 763 N N . LYS A 1 93 ? 5.004 -1.762 -20.967 1.00 95.50 93 LYS A N 1
ATOM 764 C CA . LYS A 1 93 ? 5.149 -3.162 -21.384 1.00 95.50 93 LYS A CA 1
ATOM 765 C C . LYS A 1 93 ? 6.610 -3.616 -21.372 1.00 95.50 93 LYS A C 1
ATOM 767 O O . LYS A 1 93 ? 6.883 -4.754 -21.012 1.00 95.50 93 LYS A O 1
ATOM 772 N N . ALA A 1 94 ? 7.548 -2.734 -21.714 1.00 97.12 94 ALA A N 1
ATOM 773 C CA . ALA A 1 94 ? 8.979 -3.029 -21.702 1.00 97.12 94 ALA A CA 1
ATOM 774 C C . ALA A 1 94 ? 9.542 -3.319 -20.295 1.00 97.12 94 ALA A C 1
ATOM 776 O O . ALA A 1 94 ? 10.590 -3.951 -20.186 1.00 97.12 94 ALA A O 1
ATOM 777 N N . LEU A 1 95 ? 8.858 -2.895 -19.224 1.00 97.56 95 LEU A N 1
ATOM 778 C CA . LEU A 1 95 ? 9.225 -3.230 -17.841 1.00 97.56 95 LEU A CA 1
ATOM 779 C C . LEU A 1 95 ? 8.764 -4.633 -17.423 1.00 97.56 95 LEU A C 1
ATOM 781 O O . LEU A 1 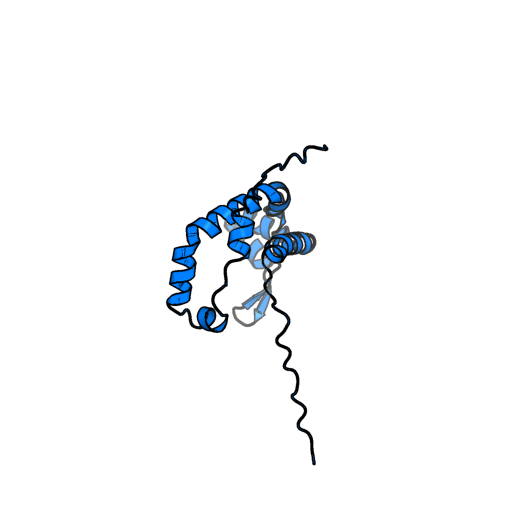95 ? 9.180 -5.131 -16.377 1.00 97.56 95 LEU A O 1
ATOM 785 N N . MET A 1 96 ? 7.885 -5.258 -18.206 1.00 97.19 96 MET A N 1
ATOM 786 C CA . MET A 1 96 ? 7.301 -6.557 -17.908 1.00 97.19 96 MET A CA 1
ATOM 787 C C . MET A 1 96 ? 8.081 -7.676 -18.592 1.00 97.19 96 MET A C 1
ATOM 789 O O . MET A 1 96 ? 8.392 -7.613 -19.778 1.00 97.19 96 MET A O 1
ATOM 793 N N . THR A 1 97 ? 8.348 -8.743 -17.845 1.00 97.44 97 THR A N 1
ATOM 794 C CA . THR A 1 97 ? 8.935 -9.984 -18.359 1.00 97.44 97 THR A CA 1
ATOM 795 C C . THR A 1 97 ? 7.904 -11.095 -18.270 1.00 97.44 97 THR A C 1
ATOM 797 O O . THR A 1 97 ? 7.381 -11.363 -17.191 1.00 97.44 97 THR A O 1
ATOM 800 N N . GLU A 1 98 ? 7.610 -11.753 -19.387 1.00 97.50 98 GLU A N 1
ATOM 801 C CA . GLU A 1 98 ? 6.761 -12.944 -19.383 1.00 97.50 98 GLU A CA 1
ATOM 802 C C . GLU A 1 98 ? 7.541 -14.127 -18.792 1.00 97.50 98 GLU A C 1
ATOM 804 O O . GLU A 1 98 ? 8.576 -14.527 -19.323 1.00 97.50 98 GLU A O 1
ATOM 809 N N . VAL A 1 99 ? 7.069 -14.658 -17.663 1.00 97.44 99 VAL A N 1
ATOM 810 C CA . VAL A 1 99 ? 7.718 -15.763 -16.928 1.00 97.44 99 VAL A CA 1
ATOM 811 C C . VAL A 1 99 ? 6.993 -17.098 -17.102 1.00 97.44 99 VAL A C 1
ATOM 813 O O . VAL A 1 99 ? 7.568 -18.157 -16.860 1.00 97.44 99 VAL A O 1
ATOM 816 N N . ALA A 1 100 ? 5.741 -17.051 -17.546 1.00 97.12 100 ALA A N 1
ATOM 817 C CA . ALA A 1 100 ? 4.946 -18.170 -18.035 1.00 97.12 100 ALA A CA 1
ATOM 818 C C . ALA A 1 100 ? 3.876 -17.612 -18.983 1.00 97.12 100 ALA A C 1
ATOM 820 O O . ALA A 1 100 ? 3.665 -16.402 -19.000 1.00 97.12 100 ALA A O 1
ATOM 821 N N . THR A 1 101 ? 3.198 -18.474 -19.744 1.00 97.25 101 THR A N 1
ATOM 822 C CA . THR A 1 101 ? 2.125 -18.057 -20.662 1.00 97.25 101 THR A CA 1
ATOM 823 C C . THR A 1 101 ? 1.117 -17.158 -19.952 1.00 97.25 101 THR A C 1
ATOM 825 O O . THR A 1 101 ? 0.503 -17.584 -18.973 1.00 97.25 101 THR A O 1
ATOM 828 N N . ASP A 1 102 ? 0.983 -15.923 -20.440 1.00 95.12 102 ASP A N 1
ATOM 829 C CA . ASP A 1 102 ? 0.103 -14.881 -19.891 1.00 95.12 102 ASP A CA 1
ATOM 830 C C . ASP A 1 102 ? 0.413 -14.471 -18.429 1.00 95.12 102 ASP A C 1
ATOM 832 O O . ASP A 1 102 ? -0.426 -13.882 -17.743 1.00 95.12 102 ASP A O 1
ATOM 836 N N . VAL A 1 103 ? 1.628 -14.744 -17.932 1.00 96.50 103 VAL A N 1
ATOM 837 C CA . VAL A 1 103 ? 2.097 -14.360 -16.590 1.00 96.50 103 VAL A CA 1
ATOM 838 C C . VAL A 1 103 ? 3.298 -13.433 -16.698 1.00 96.50 103 VAL A C 1
ATOM 840 O O . VAL A 1 103 ? 4.375 -13.828 -17.147 1.00 96.50 103 VAL A O 1
ATOM 843 N N . TYR A 1 104 ? 3.133 -12.211 -16.198 1.00 96.62 104 TYR A N 1
ATOM 844 C CA . TYR A 1 104 ? 4.135 -11.154 -16.286 1.00 96.62 104 TYR A CA 1
ATOM 845 C C . TYR A 1 104 ? 4.698 -10.787 -14.914 1.00 96.62 104 TYR A C 1
ATOM 847 O O . TYR A 1 104 ? 3.960 -10.570 -13.953 1.00 96.62 104 TYR A O 1
ATOM 855 N N . GLN A 1 105 ? 6.020 -10.674 -14.846 1.00 97.31 105 GLN A N 1
ATOM 856 C CA . GLN A 1 105 ? 6.768 -10.182 -13.699 1.00 97.31 105 GLN A CA 1
ATOM 857 C C . GLN A 1 105 ? 7.316 -8.784 -13.993 1.00 97.31 105 GLN A C 1
ATOM 859 O O . GLN A 1 105 ? 7.864 -8.534 -15.064 1.00 97.31 105 GLN A O 1
ATOM 864 N N . PHE A 1 106 ? 7.211 -7.885 -13.018 1.00 97.00 106 PHE A N 1
ATOM 865 C CA . PHE A 1 106 ? 7.830 -6.561 -13.032 1.00 97.00 106 PHE A CA 1
ATOM 866 C C . PHE A 1 106 ? 8.030 -6.070 -11.592 1.00 97.00 106 PHE A C 1
ATOM 868 O O . PHE A 1 106 ? 7.446 -6.614 -10.651 1.00 97.00 106 PHE A O 1
ATOM 875 N N . GLN A 1 107 ? 8.856 -5.039 -11.413 1.00 95.94 107 GLN A N 1
ATOM 876 C CA . GLN A 1 107 ? 9.074 -4.416 -10.110 1.00 95.94 107 GLN A CA 1
ATOM 877 C C . GLN A 1 107 ? 7.955 -3.404 -9.821 1.00 95.94 107 GLN A C 1
ATOM 879 O O . GLN A 1 107 ? 7.859 -2.375 -10.485 1.00 95.94 107 GLN A O 1
ATOM 884 N N . LEU A 1 108 ? 7.105 -3.691 -8.830 1.00 95.31 108 LEU A N 1
ATOM 885 C CA . LEU A 1 108 ? 6.049 -2.763 -8.407 1.00 95.31 108 LEU A CA 1
ATOM 886 C C . LEU A 1 108 ? 6.559 -1.732 -7.394 1.00 95.31 108 LEU A C 1
ATOM 888 O O . LEU A 1 108 ? 6.248 -0.552 -7.516 1.00 95.31 108 LEU A O 1
ATOM 892 N N . PHE A 1 109 ? 7.327 -2.172 -6.398 1.00 95.50 109 PHE A N 1
ATOM 893 C CA . PHE A 1 109 ? 7.778 -1.326 -5.291 1.00 95.50 109 PHE A CA 1
ATOM 894 C C . PHE A 1 109 ? 9.223 -0.869 -5.465 1.00 95.50 109 PHE A C 1
ATOM 896 O O . PHE A 1 109 ? 10.046 -1.611 -5.990 1.00 95.50 109 PHE A O 1
ATOM 903 N N . ASP A 1 110 ? 9.559 0.308 -4.960 1.00 95.00 110 ASP A N 1
ATOM 904 C CA . ASP A 1 110 ? 10.950 0.710 -4.784 1.00 95.00 110 ASP A CA 1
ATOM 905 C C . ASP A 1 110 ? 11.578 -0.146 -3.669 1.00 95.00 110 ASP A C 1
ATOM 907 O O . ASP A 1 110 ? 11.105 -0.143 -2.531 1.00 95.00 110 ASP A O 1
ATOM 911 N N . VAL A 1 111 ? 12.615 -0.920 -4.005 1.00 92.94 111 VAL A N 1
ATOM 912 C CA . VAL A 1 111 ? 13.241 -1.902 -3.100 1.00 92.94 111 VAL A CA 1
ATOM 913 C C . VAL A 1 111 ? 13.778 -1.244 -1.833 1.00 92.94 111 VAL A C 1
ATOM 915 O O . VAL A 1 111 ? 13.614 -1.801 -0.746 1.00 92.94 111 VAL A O 1
ATOM 918 N N . GLU A 1 112 ? 14.340 -0.041 -1.955 1.00 91.12 112 GLU A N 1
ATOM 919 C CA . GLU A 1 112 ? 14.888 0.711 -0.822 1.00 91.12 112 GLU A CA 1
ATOM 920 C C . GLU A 1 112 ? 13.782 1.150 0.145 1.00 91.12 112 GLU A C 1
ATOM 922 O O . GLU A 1 112 ? 14.015 1.339 1.337 1.00 91.12 112 GLU A O 1
ATOM 927 N N . ARG A 1 113 ? 12.546 1.250 -0.354 1.00 91.25 113 ARG A N 1
ATOM 928 C CA . ARG A 1 113 ? 11.381 1.732 0.392 1.00 91.25 113 ARG A CA 1
ATOM 929 C C . ARG A 1 113 ? 10.448 0.628 0.876 1.00 91.25 113 ARG A C 1
ATOM 931 O O . ARG A 1 113 ? 9.485 0.891 1.592 1.00 91.25 113 ARG A O 1
ATOM 938 N N . ILE A 1 114 ? 10.730 -0.635 0.557 1.00 89.75 114 ILE A N 1
ATOM 939 C CA . ILE A 1 114 ? 9.965 -1.769 1.102 1.00 89.75 114 ILE A CA 1
ATOM 940 C C . ILE A 1 114 ? 10.150 -1.871 2.622 1.00 89.75 114 ILE A C 1
ATOM 942 O O . ILE A 1 114 ? 9.217 -2.259 3.329 1.00 89.75 114 ILE A O 1
ATOM 946 N N . ALA A 1 115 ? 11.337 -1.529 3.134 1.00 88.69 115 ALA A N 1
ATOM 947 C CA . ALA A 1 115 ? 11.603 -1.526 4.571 1.00 88.69 115 ALA A CA 1
ATOM 948 C C . ALA A 1 115 ? 10.696 -0.528 5.307 1.00 88.69 115 ALA A C 1
ATOM 950 O O . ALA A 1 115 ? 10.106 -0.878 6.325 1.00 88.69 115 ALA A O 1
ATOM 951 N N . ASP A 1 116 ? 10.512 0.660 4.736 1.00 87.44 116 ASP A N 1
ATOM 952 C CA . ASP A 1 116 ? 9.598 1.683 5.240 1.00 87.44 116 ASP A CA 1
ATOM 953 C C . ASP A 1 116 ? 8.161 1.159 5.361 1.00 87.44 116 ASP A C 1
ATOM 955 O O . ASP A 1 116 ? 7.536 1.257 6.419 1.00 87.44 116 ASP A O 1
ATOM 959 N N . LEU A 1 117 ? 7.653 0.547 4.284 1.00 88.25 117 LEU A N 1
ATOM 960 C CA . LEU A 1 117 ? 6.310 -0.031 4.257 1.00 88.25 117 LEU A CA 1
ATOM 961 C C . LEU A 1 117 ? 6.159 -1.138 5.307 1.00 88.25 117 LEU A C 1
ATOM 963 O O . LEU A 1 117 ? 5.147 -1.192 6.004 1.00 88.25 117 LEU A O 1
ATOM 967 N N . ARG A 1 118 ? 7.162 -2.013 5.444 1.00 88.81 118 ARG A N 1
ATOM 968 C CA . ARG A 1 118 ?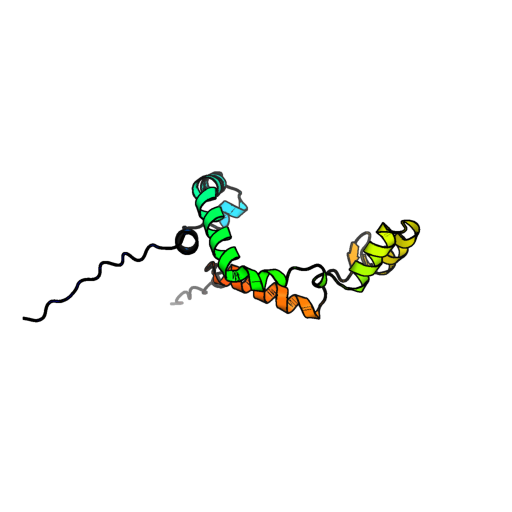 7.158 -3.068 6.465 1.00 88.81 118 ARG A CA 1
ATOM 969 C C . ARG A 1 118 ? 7.091 -2.475 7.870 1.00 88.81 118 ARG A C 1
ATOM 971 O O . ARG A 1 118 ? 6.236 -2.892 8.643 1.00 88.81 118 ARG A O 1
ATOM 978 N N . ASN A 1 119 ? 7.941 -1.498 8.173 1.00 86.56 119 ASN A N 1
ATOM 979 C CA . ASN A 1 119 ? 7.991 -0.862 9.489 1.00 86.56 119 ASN A CA 1
ATOM 980 C C . ASN A 1 119 ? 6.647 -0.215 9.846 1.00 86.56 119 ASN A C 1
ATOM 982 O O . ASN A 1 119 ? 6.168 -0.353 10.970 1.00 86.56 119 ASN A O 1
ATOM 986 N N . LEU A 1 120 ? 5.998 0.443 8.882 1.00 85.56 120 LEU A N 1
ATOM 987 C CA . LEU A 1 120 ? 4.666 1.008 9.080 1.00 85.56 120 LEU A CA 1
ATOM 988 C C . LEU A 1 120 ? 3.618 -0.077 9.381 1.00 85.56 120 LEU A C 1
ATOM 990 O O . LEU A 1 120 ? 2.840 0.050 10.328 1.00 85.56 120 LEU A O 1
ATOM 994 N N . LEU A 1 121 ? 3.604 -1.165 8.603 1.00 84.94 121 LEU A N 1
ATOM 995 C CA . LEU A 1 121 ? 2.690 -2.288 8.835 1.00 84.94 121 LEU A CA 1
ATOM 996 C C . LEU A 1 121 ? 2.935 -2.942 10.202 1.00 84.94 121 LEU A C 1
ATOM 998 O O . LEU A 1 121 ? 1.982 -3.323 10.877 1.00 84.94 121 LEU A O 1
ATOM 1002 N N . GLU A 1 122 ? 4.187 -3.029 10.644 1.00 84.19 122 GLU A N 1
ATOM 1003 C CA . GLU A 1 122 ? 4.555 -3.537 11.967 1.00 84.19 122 GLU A CA 1
ATOM 1004 C C . GLU A 1 122 ? 4.106 -2.614 13.104 1.00 84.19 122 GLU A C 1
ATOM 1006 O O . GLU A 1 122 ? 3.713 -3.119 14.152 1.00 84.19 122 GLU A O 1
ATOM 1011 N N . LYS A 1 123 ? 4.073 -1.290 12.921 1.00 79.50 123 LYS A N 1
ATOM 1012 C CA . LYS A 1 123 ? 3.479 -0.355 13.901 1.00 79.50 123 LYS A CA 1
ATOM 1013 C C . LYS A 1 123 ? 1.967 -0.557 14.029 1.00 79.50 123 LYS A C 1
ATOM 1015 O O . LYS A 1 123 ? 1.423 -0.605 15.139 1.00 79.50 123 LYS A O 1
ATOM 1020 N N . GLY A 1 124 ? 1.298 -0.776 12.897 1.00 70.19 124 GLY A N 1
ATOM 1021 C CA . GLY A 1 124 ? -0.114 -1.163 12.848 1.00 70.19 124 GLY A CA 1
ATOM 1022 C C . GLY A 1 124 ? -0.382 -2.575 13.390 1.00 70.19 124 GLY A C 1
ATOM 1023 O O . GLY A 1 124 ? -1.445 -2.819 13.949 1.00 70.19 124 GLY A O 1
ATOM 1024 N N . SER A 1 125 ? 0.579 -3.501 13.288 1.00 67.44 125 SER A N 1
ATOM 1025 C CA . SER A 1 125 ? 0.439 -4.890 13.751 1.00 67.44 125 SER A CA 1
ATOM 1026 C C . SER A 1 125 ? 0.878 -5.107 15.194 1.00 67.44 125 SER A C 1
ATOM 1028 O O . SER A 1 125 ? 0.235 -5.869 15.889 1.00 67.44 125 SER A O 1
ATOM 1030 N N . SER A 1 126 ? 1.908 -4.436 15.704 1.00 56.91 126 SER A N 1
ATOM 1031 C CA . SER A 1 126 ? 2.268 -4.450 17.139 1.00 56.91 126 SER A CA 1
ATOM 1032 C C . SER A 1 126 ? 1.173 -3.793 17.992 1.00 56.91 126 SER A C 1
ATOM 1034 O O . SER A 1 126 ? 1.127 -3.920 19.212 1.00 56.91 126 SER A O 1
ATOM 1036 N N . THR A 1 127 ? 0.252 -3.116 17.307 1.00 49.66 127 THR A N 1
ATOM 1037 C CA . THR A 1 127 ? -1.015 -2.585 17.790 1.00 49.66 127 THR A CA 1
ATOM 1038 C C . THR A 1 127 ? -2.127 -3.643 17.872 1.00 49.66 127 THR A C 1
ATOM 1040 O O . THR A 1 127 ? -3.120 -3.363 18.524 1.00 49.66 127 THR A O 1
ATOM 1043 N N . PHE A 1 128 ? -1.975 -4.852 17.327 1.00 45.34 128 PHE A N 1
ATOM 1044 C CA . PHE A 1 128 ? -2.893 -5.983 17.502 1.00 45.34 128 PHE A CA 1
ATOM 1045 C C . PHE A 1 128 ? -2.076 -7.239 17.822 1.00 45.34 128 PHE A C 1
ATOM 1047 O O . PHE A 1 128 ? -1.345 -7.732 16.972 1.00 45.34 128 PHE A O 1
ATOM 1054 N N . HIS A 1 129 ? -2.186 -7.790 19.034 1.00 39.47 129 HIS A N 1
ATOM 1055 C CA . HIS A 1 129 ? -1.522 -9.055 19.379 1.00 39.47 129 HIS A CA 1
ATOM 1056 C C . HIS A 1 129 ? -2.153 -10.206 18.579 1.00 39.47 129 HIS A C 1
ATOM 1058 O O . HIS A 1 129 ? -3.051 -10.900 19.048 1.00 39.47 129 HIS A O 1
ATOM 1064 N N . VAL A 1 130 ? -1.727 -10.376 17.329 1.00 42.47 130 VAL A N 1
ATOM 1065 C CA . VAL A 1 130 ? -2.082 -11.516 16.493 1.00 42.47 130 VAL A CA 1
ATOM 1066 C C . VAL A 1 130 ? -0.920 -12.494 16.595 1.00 42.47 130 VAL A C 1
ATOM 1068 O O . VAL A 1 130 ? 0.067 -12.388 15.870 1.00 42.47 130 VAL A O 1
ATOM 1071 N N . ASP A 1 131 ? -1.026 -13.444 17.524 1.00 37.69 131 ASP A N 1
ATOM 1072 C CA . ASP A 1 131 ? -0.131 -14.601 17.593 1.00 37.69 131 ASP A CA 1
ATOM 1073 C C . ASP A 1 131 ? -0.284 -15.437 16.309 1.00 37.69 131 ASP A C 1
ATOM 1075 O O . ASP A 1 131 ? -1.075 -16.376 16.223 1.00 37.69 131 ASP A O 1
ATOM 1079 N N . LEU A 1 132 ? 0.483 -15.093 15.274 1.00 40.62 132 LEU A N 1
ATOM 1080 C CA . LEU A 1 132 ? 0.601 -15.879 14.042 1.00 40.62 132 LEU A CA 1
ATOM 1081 C C . LEU A 1 132 ? 1.685 -16.966 14.132 1.00 40.62 132 LEU A C 1
ATOM 1083 O O . LEU A 1 132 ? 1.926 -17.674 13.157 1.00 40.62 132 LEU A O 1
ATOM 1087 N N . ALA A 1 133 ? 2.302 -17.164 15.300 1.00 37.50 133 ALA A N 1
ATOM 1088 C CA . ALA A 1 133 ? 3.380 -18.132 15.478 1.00 37.50 133 ALA A CA 1
ATOM 1089 C C . ALA A 1 133 ? 3.306 -18.883 16.820 1.00 37.50 133 ALA A C 1
ATOM 1091 O O . ALA A 1 133 ? 4.227 -18.833 17.626 1.00 37.50 133 ALA A O 1
ATOM 1092 N N . SER A 1 134 ? 2.229 -19.635 17.064 1.00 36.75 134 SER A N 1
ATOM 1093 C CA . SER A 1 134 ? 2.250 -20.751 18.030 1.00 36.75 134 SER A CA 1
ATOM 1094 C C . SER A 1 134 ? 1.184 -21.799 17.714 1.00 36.75 134 SER A C 1
ATOM 1096 O O . SER A 1 134 ? 0.300 -22.110 18.503 1.00 36.75 134 SER A O 1
ATOM 1098 N N . SER A 1 135 ? 1.287 -22.396 16.530 1.00 37.88 135 SER A N 1
ATOM 1099 C CA . SER A 1 135 ? 0.717 -23.724 16.286 1.00 37.88 135 SER A CA 1
ATOM 1100 C C . SER A 1 135 ? 1.775 -24.622 15.649 1.00 37.88 135 SER A C 1
ATOM 1102 O O . SER A 1 135 ? 1.600 -25.173 14.570 1.00 37.88 135 SER A O 1
ATOM 1104 N N . SER A 1 136 ? 2.923 -24.739 16.326 1.00 36.19 136 SER A N 1
ATOM 1105 C CA . SER A 1 136 ? 3.789 -25.903 16.155 1.00 36.19 136 SER A CA 1
ATOM 1106 C C . SER A 1 136 ? 3.360 -26.940 17.187 1.00 36.19 136 SER A C 1
ATOM 1108 O O . SER A 1 136 ? 3.674 -26.868 18.375 1.00 36.19 136 SER A O 1
ATOM 1110 N N . MET A 1 137 ? 2.514 -27.833 16.693 1.00 31.86 137 MET A N 1
ATOM 1111 C CA . MET A 1 137 ? 2.156 -29.146 17.208 1.00 31.86 137 MET A CA 1
ATOM 1112 C C . MET A 1 137 ? 3.250 -29.725 18.129 1.00 31.86 137 MET A C 1
ATOM 1114 O O . MET A 1 137 ? 4.304 -30.158 17.667 1.00 31.86 137 MET A O 1
ATOM 1118 N N . ARG A 1 138 ? 3.013 -29.748 19.448 1.00 31.08 138 ARG A N 1
ATOM 1119 C CA . ARG A 1 138 ? 3.823 -30.575 20.356 1.00 31.08 138 ARG A CA 1
ATOM 1120 C C . ARG A 1 138 ? 3.517 -32.042 20.032 1.00 31.08 138 ARG A C 1
ATOM 1122 O O . ARG A 1 138 ? 2.340 -32.403 20.077 1.00 31.08 138 ARG A O 1
ATOM 1129 N N . PRO A 1 139 ? 4.507 -32.903 19.748 1.00 37.03 139 PRO A N 1
ATOM 1130 C CA . PRO A 1 139 ? 4.256 -34.331 19.699 1.00 37.03 139 PRO A CA 1
ATOM 1131 C C . PRO A 1 139 ? 3.999 -34.800 21.133 1.00 37.03 139 PRO A C 1
ATOM 1133 O O . PRO A 1 139 ? 4.870 -34.730 22.001 1.00 37.03 139 PRO A O 1
ATOM 1136 N N . THR A 1 140 ? 2.773 -35.237 21.401 1.00 39.28 140 THR A N 1
ATOM 1137 C CA . THR A 1 140 ? 2.420 -35.996 22.598 1.00 39.28 140 THR A CA 1
ATOM 1138 C C . THR A 1 140 ? 3.257 -37.272 22.607 1.00 39.28 140 THR A C 1
ATOM 1140 O O . THR A 1 140 ? 3.022 -38.194 21.829 1.00 39.28 140 THR A O 1
ATOM 1143 N N . GLY A 1 141 ? 4.264 -37.312 23.478 1.00 36.56 141 GLY A N 1
ATOM 1144 C CA . GLY A 1 141 ? 4.976 -38.538 23.804 1.00 36.56 141 GLY A CA 1
ATOM 1145 C C . GLY A 1 141 ? 4.005 -39.541 24.421 1.00 36.56 141 GLY A C 1
ATOM 1146 O O . GLY A 1 141 ? 3.463 -39.308 25.500 1.00 36.56 141 GLY A O 1
ATOM 1147 N N . LEU A 1 142 ? 3.774 -40.645 23.718 1.00 36.31 142 LEU A N 1
ATOM 1148 C CA . LEU A 1 142 ? 3.183 -41.856 24.276 1.00 36.31 142 LEU A CA 1
ATOM 1149 C C . LEU A 1 142 ? 4.242 -42.564 25.137 1.00 36.31 142 LEU A C 1
ATOM 1151 O O . LEU A 1 142 ? 5.349 -42.792 24.642 1.00 36.31 142 LEU A O 1
ATOM 1155 N N . PRO A 1 143 ? 3.943 -42.950 26.390 1.00 36.75 143 PRO A N 1
ATOM 1156 C CA . PRO A 1 143 ? 4.821 -43.831 27.142 1.00 36.75 143 PRO A CA 1
ATOM 1157 C C . PRO A 1 143 ? 4.670 -45.258 26.601 1.00 36.75 143 PRO A C 1
ATOM 1159 O O . PRO A 1 143 ? 3.587 -45.844 26.657 1.00 36.75 143 PRO A O 1
ATOM 1162 N N . ILE A 1 144 ? 5.754 -45.814 26.062 1.00 47.53 144 ILE A N 1
ATOM 1163 C CA . ILE A 1 144 ? 5.851 -47.249 25.779 1.00 47.53 144 ILE A CA 1
ATOM 1164 C C . ILE A 1 144 ? 6.116 -47.958 27.114 1.00 47.53 144 ILE A C 1
ATOM 1166 O O . ILE A 1 144 ? 7.001 -47.551 27.868 1.00 47.53 144 ILE A O 1
ATOM 1170 N N . ARG A 1 145 ? 5.281 -48.961 27.404 1.00 44.25 145 ARG A N 1
ATOM 1171 C CA . ARG A 1 145 ? 5.427 -49.925 28.503 1.00 44.25 145 ARG A CA 1
ATOM 1172 C C . ARG A 1 145 ? 6.620 -50.847 28.296 1.00 44.25 145 ARG A C 1
ATOM 1174 O O . ARG A 1 145 ? 6.841 -51.236 27.130 1.00 44.25 145 ARG A O 1
#

Radius of gyration: 24.82 Å; chains: 1; bounding box: 38×64×88 Å

Secondary structure (DSSP, 8-state):
--------------HHHHHHTS-PPPHHHHHTT-HHHHHHHHHHHHHHHHHHHHHHHHSHHHHTT-SGGGB-HHHHHHHHHHHH-GGGHHHHHTT-EEEETTEEE---B-GGGHHHHHHHHHHHHTTS----S--------PPP-

pLDDT: mean 80.98, std 22.37, range [31.08, 97.69]

Foldseek 3Di:
DDDDPDDPPPPDQALLRVVQPDDQDDPVCVVVVPPVNVVVCVVCVVSVVRSVVVLCVVCVVLCVLPDPLQFDPQLVVLVVVCVVPVVSVVSNVVQWDPPDVVDTDHGGGDPVSVVSVVVVVVSVPVSHPDCPPPPPDDPPDDDDD